Protein AF-A0A232F7H3-F1 (afdb_monomer_lite)

pLDDT: mean 83.2, std 12.04, range [53.25, 95.0]

Structure (mmCIF, N/CA/C/O backbone):
data_AF-A0A232F7H3-F1
#
_entry.id   AF-A0A232F7H3-F1
#
loop_
_atom_site.group_PDB
_atom_site.id
_atom_site.type_symbol
_atom_site.label_atom_id
_atom_site.label_alt_id
_atom_site.label_comp_id
_atom_site.label_asym_id
_atom_site.label_entity_id
_atom_site.label_seq_id
_atom_site.pdbx_PDB_ins_code
_atom_site.Cartn_x
_atom_site.Cartn_y
_atom_site.Cartn_z
_atom_site.occupancy
_atom_site.B_iso_or_equiv
_atom_site.auth_seq_id
_atom_site.auth_comp_id
_atom_site.auth_asym_id
_atom_site.auth_atom_id
_atom_site.pdbx_PDB_model_num
ATOM 1 N N . MET A 1 1 ? -20.035 -0.133 48.419 1.00 57.34 1 MET A N 1
ATOM 2 C CA . MET A 1 1 ? -18.693 -0.544 47.945 1.00 57.34 1 MET A CA 1
ATOM 3 C C . MET A 1 1 ? -18.734 -1.216 46.571 1.00 57.34 1 MET A C 1
ATOM 5 O O . MET A 1 1 ? -17.974 -0.786 45.723 1.00 57.34 1 MET A O 1
ATOM 9 N N . ALA A 1 2 ? -19.659 -2.146 46.284 1.00 59.91 2 ALA A N 1
ATOM 10 C CA . ALA A 1 2 ? -19.755 -2.803 44.965 1.00 59.91 2 ALA A CA 1
ATOM 11 C C . ALA A 1 2 ? -20.051 -1.868 43.764 1.00 59.91 2 ALA A C 1
ATOM 13 O O . ALA A 1 2 ? -19.570 -2.104 42.662 1.00 59.91 2 ALA A O 1
ATOM 14 N N . SER A 1 3 ? -20.811 -0.783 43.964 1.00 60.94 3 SER A N 1
ATOM 15 C CA . SER A 1 3 ? -21.180 0.147 42.878 1.00 60.94 3 SER A CA 1
ATOM 16 C C . SER A 1 3 ? -19.985 0.909 42.282 1.00 60.94 3 SER A C 1
ATOM 18 O O . SER A 1 3 ? -19.956 1.130 41.075 1.00 60.94 3 SER A O 1
ATOM 20 N N . GLN A 1 4 ? -18.979 1.263 43.091 1.00 65.56 4 GLN A N 1
ATOM 21 C CA . GLN A 1 4 ? -17.768 1.931 42.591 1.00 65.56 4 GLN A CA 1
ATOM 22 C C . GLN A 1 4 ? -16.901 0.973 41.764 1.00 65.56 4 GLN A C 1
ATOM 24 O O . GLN A 1 4 ? -16.316 1.370 40.760 1.00 65.56 4 GLN A O 1
ATOM 29 N N . SER A 1 5 ? -16.876 -0.304 42.153 1.00 73.12 5 SER A N 1
ATOM 30 C CA . SER A 1 5 ? -16.164 -1.374 41.453 1.00 73.12 5 SER A CA 1
ATOM 31 C C . SER A 1 5 ? -16.727 -1.602 40.048 1.00 73.1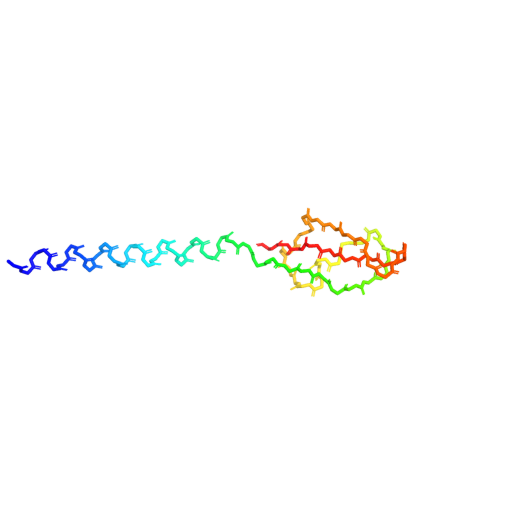2 5 SER A C 1
ATOM 33 O O . SER A 1 5 ? -15.969 -1.735 39.093 1.00 73.12 5 SER A O 1
ATOM 35 N N . ILE A 1 6 ? -18.058 -1.599 39.912 1.00 80.19 6 ILE A N 1
ATOM 36 C CA . ILE A 1 6 ? -18.748 -1.835 38.635 1.00 80.19 6 ILE A CA 1
ATOM 37 C C . ILE A 1 6 ? -18.493 -0.685 37.650 1.00 80.19 6 ILE A C 1
ATOM 39 O O . ILE A 1 6 ? -18.181 -0.938 36.488 1.00 80.19 6 ILE A O 1
ATOM 43 N N . SER A 1 7 ? -18.554 0.570 38.111 1.00 81.12 7 SER A N 1
ATOM 44 C CA . SER A 1 7 ? -18.273 1.728 37.250 1.00 81.12 7 SER A CA 1
ATOM 45 C C . SER A 1 7 ? -16.832 1.756 36.739 1.00 81.12 7 SER A C 1
ATOM 47 O O . SER A 1 7 ? -16.608 2.093 35.579 1.00 81.12 7 SER A O 1
ATOM 49 N N . LEU A 1 8 ? -15.855 1.375 37.570 1.00 84.81 8 LEU A N 1
ATOM 50 C CA . LEU A 1 8 ? -14.450 1.307 37.153 1.00 84.81 8 LEU A CA 1
ATOM 51 C C . LEU A 1 8 ? -14.226 0.253 36.066 1.00 84.81 8 LEU A C 1
ATOM 53 O O . L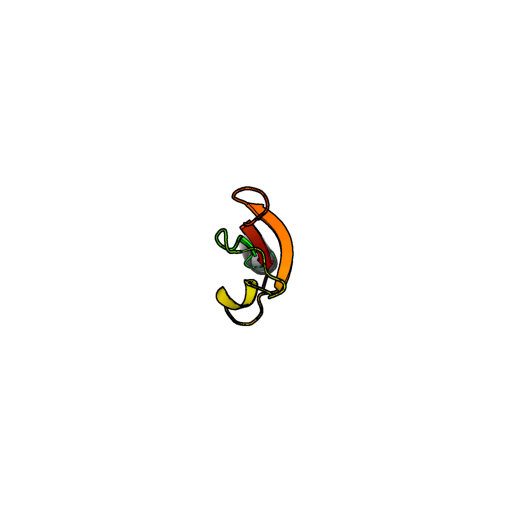EU A 1 8 ? -13.551 0.534 35.080 1.00 84.81 8 LEU A O 1
ATOM 57 N N . VAL A 1 9 ? -14.826 -0.932 36.212 1.00 87.00 9 VAL A N 1
ATOM 58 C CA . VAL A 1 9 ? -14.730 -2.000 35.205 1.00 87.00 9 VAL A CA 1
ATOM 59 C C . VAL A 1 9 ? -15.375 -1.568 33.888 1.00 87.00 9 VAL A C 1
ATOM 61 O O . VAL A 1 9 ? -14.780 -1.760 32.831 1.00 87.00 9 VAL A O 1
ATOM 64 N N . ALA A 1 10 ? -16.544 -0.923 33.936 1.00 86.81 10 ALA A N 1
ATOM 65 C CA . ALA A 1 10 ? -17.214 -0.422 32.738 1.00 86.81 10 ALA A CA 1
ATOM 66 C C . ALA A 1 10 ? -16.371 0.629 31.994 1.00 86.81 10 ALA A C 1
ATOM 68 O O . ALA A 1 10 ? -16.217 0.543 30.777 1.00 86.81 10 ALA A O 1
ATOM 69 N N . LEU A 1 11 ? -15.773 1.580 32.719 1.00 88.88 11 LEU A N 1
ATOM 70 C CA . LEU A 1 11 ? -14.873 2.580 32.138 1.00 88.88 11 LEU A CA 1
ATOM 71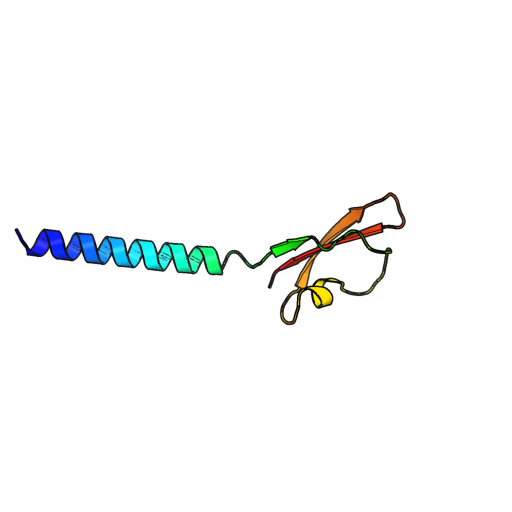 C C . LEU A 1 11 ? -13.628 1.941 31.520 1.00 88.88 11 LEU A C 1
ATOM 73 O O . LEU A 1 11 ? -13.218 2.344 30.434 1.00 88.88 11 LEU A O 1
ATOM 77 N N . LEU A 1 12 ? -13.060 0.924 32.172 1.00 89.38 12 LEU A N 1
ATOM 78 C CA . LEU A 1 12 ? -11.914 0.186 31.648 1.00 89.38 12 LEU A CA 1
ATOM 79 C C . LEU A 1 12 ? -12.271 -0.539 30.343 1.00 89.38 12 LEU A C 1
ATOM 81 O O . LEU A 1 12 ? -11.529 -0.452 29.371 1.00 89.38 12 LEU A O 1
ATOM 85 N N . CYS A 1 13 ? -13.432 -1.198 30.286 1.00 89.50 13 CYS A N 1
ATOM 86 C CA . CYS A 1 13 ? -13.921 -1.845 29.070 1.00 89.50 13 CYS A CA 1
ATOM 87 C C . CYS A 1 13 ? -14.152 -0.840 27.936 1.00 89.50 13 CYS A C 1
ATOM 89 O O . CYS A 1 13 ? -13.757 -1.109 26.805 1.00 89.50 13 CYS A O 1
ATOM 91 N N . ILE A 1 14 ? -14.748 0.321 28.226 1.00 88.75 14 ILE A N 1
ATOM 92 C CA . ILE A 1 14 ? -14.954 1.384 27.232 1.00 88.75 14 ILE A CA 1
ATOM 93 C C . ILE A 1 14 ? -13.607 1.908 26.729 1.00 88.75 14 ILE A C 1
ATOM 95 O O . ILE A 1 14 ? -13.441 2.078 25.523 1.00 88.75 14 ILE A O 1
ATOM 99 N N . ALA A 1 15 ? -12.635 2.118 27.619 1.00 86.06 15 ALA A N 1
ATOM 100 C CA . ALA A 1 15 ? -11.294 2.552 27.244 1.00 86.06 15 ALA A CA 1
ATOM 101 C C . ALA A 1 15 ? -10.601 1.522 26.340 1.00 86.06 15 ALA A C 1
ATOM 103 O O . ALA A 1 15 ? -10.112 1.898 25.281 1.00 86.06 15 ALA A O 1
ATOM 104 N N . ILE A 1 16 ? -10.643 0.232 26.698 1.00 86.19 16 ILE A N 1
ATOM 105 C CA . ILE A 1 16 ? -10.066 -0.859 25.896 1.00 86.19 16 ILE A CA 1
ATOM 106 C C . ILE A 1 16 ? -10.731 -0.924 24.517 1.00 86.19 16 ILE A C 1
ATOM 108 O O . ILE A 1 16 ? -10.038 -0.941 23.502 1.00 86.19 16 ILE A O 1
ATOM 112 N N . LEU A 1 17 ? -12.066 -0.900 24.457 1.00 83.06 17 LEU A N 1
ATOM 113 C CA . LEU A 1 17 ? -12.807 -0.905 23.193 1.00 83.06 17 LEU A CA 1
ATOM 114 C C . LEU A 1 17 ? -12.452 0.307 22.330 1.00 83.06 17 LEU A C 1
ATOM 116 O O . LEU A 1 17 ? -12.214 0.155 21.136 1.00 83.06 17 LEU A O 1
ATOM 120 N N . SER A 1 18 ? -12.352 1.489 22.939 1.00 74.81 18 SER A N 1
ATOM 121 C CA . SER A 1 18 ? -11.980 2.724 22.242 1.00 74.81 18 SER A CA 1
ATOM 122 C C . SER A 1 18 ? -10.556 2.650 21.695 1.00 74.81 18 SER A C 1
ATOM 124 O O . SER A 1 18 ? -10.336 2.999 20.541 1.00 74.81 18 SER A O 1
ATOM 126 N N 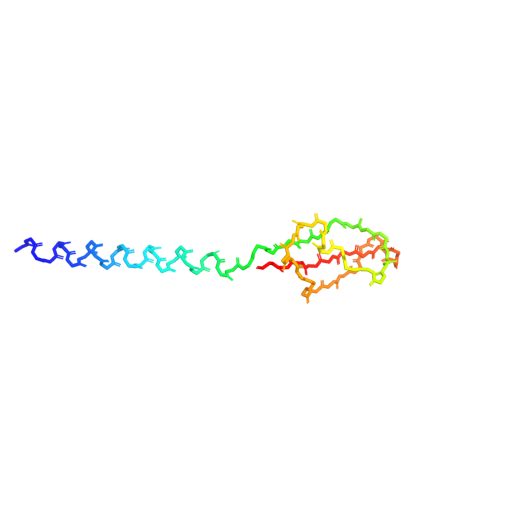. THR A 1 19 ? -9.593 2.144 22.474 1.00 68.31 19 THR A N 1
ATOM 127 C CA . THR A 1 19 ? -8.207 1.977 22.009 1.00 68.31 19 THR A CA 1
ATOM 128 C C . THR A 1 19 ? -8.099 0.968 20.876 1.00 68.31 19 THR A C 1
ATOM 130 O O . THR A 1 19 ? -7.411 1.233 19.900 1.00 68.31 19 THR A O 1
ATOM 133 N N . VAL A 1 20 ? -8.829 -0.146 20.967 1.00 69.31 20 VAL A N 1
ATOM 134 C CA . VAL A 1 20 ? -8.844 -1.185 19.935 1.00 69.31 20 VAL A CA 1
ATOM 135 C C . VAL A 1 20 ? -9.432 -0.633 18.630 1.00 69.31 20 VAL A C 1
ATOM 137 O O . VAL A 1 20 ? -8.842 -0.809 17.569 1.00 69.31 20 VAL A O 1
ATOM 140 N N . LEU A 1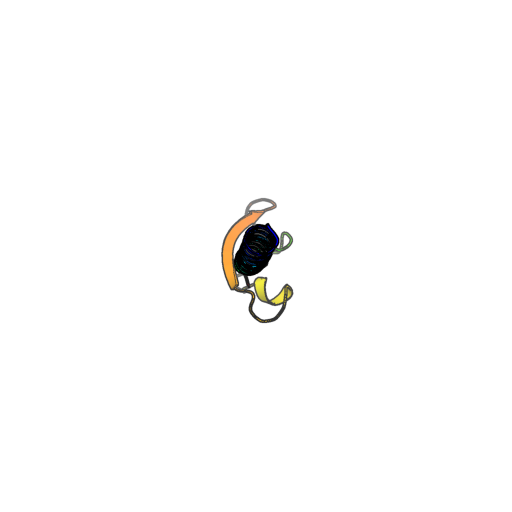 21 ? -10.540 0.112 18.700 1.00 61.06 21 LEU A N 1
ATOM 141 C CA . LEU A 1 21 ? -11.123 0.793 17.540 1.00 61.06 21 LEU A CA 1
ATOM 142 C C . LEU A 1 21 ? -10.165 1.810 16.908 1.00 61.06 21 LEU A C 1
ATOM 144 O O . LEU A 1 21 ? -10.055 1.839 15.689 1.00 61.06 21 LEU A O 1
ATOM 148 N N . VAL A 1 22 ? -9.448 2.605 17.706 1.00 60.81 22 VAL A N 1
ATOM 149 C CA . VAL A 1 22 ? -8.464 3.569 17.181 1.00 60.81 22 VAL A CA 1
ATOM 150 C C . VAL A 1 22 ? -7.303 2.855 16.483 1.00 60.81 22 VAL A C 1
ATOM 152 O O . VAL A 1 22 ? -6.925 3.266 15.392 1.00 60.81 22 VAL A O 1
ATOM 155 N N . THR A 1 23 ? -6.800 1.745 17.033 1.00 58.34 23 THR A N 1
ATOM 156 C CA . THR A 1 23 ? -5.714 0.974 16.398 1.00 58.34 23 THR A CA 1
ATOM 157 C C . THR A 1 23 ? -6.122 0.284 15.098 1.00 58.34 23 THR A C 1
ATOM 159 O O . THR A 1 23 ? -5.261 0.007 14.277 1.00 58.34 23 THR A O 1
ATOM 162 N N . PHE A 1 24 ? -7.414 0.012 14.885 1.00 54.38 24 PHE A N 1
ATOM 163 C CA . PHE A 1 24 ? -7.909 -0.489 13.596 1.00 54.38 24 PHE A CA 1
ATOM 164 C C . PHE A 1 24 ? -8.115 0.626 12.557 1.00 54.38 24 PHE A C 1
ATOM 166 O O . PHE A 1 24 ? -8.229 0.330 11.373 1.00 54.38 24 PHE A O 1
ATOM 173 N N . VAL A 1 25 ? -8.204 1.888 12.993 1.00 53.28 25 VAL A N 1
ATOM 174 C CA . VAL A 1 25 ? -8.384 3.062 12.119 1.00 53.28 25 VAL A CA 1
ATOM 175 C C . VAL A 1 25 ? -7.043 3.675 11.705 1.00 53.28 25 VAL A C 1
ATOM 177 O O . VAL A 1 25 ? -6.982 4.357 10.682 1.00 53.28 25 VAL A O 1
ATOM 180 N N . GLU A 1 26 ? -5.955 3.401 12.431 1.00 53.25 26 GLU A N 1
ATOM 181 C CA . GLU A 1 26 ? -4.613 3.472 11.847 1.00 53.25 26 GLU A CA 1
ATOM 182 C C . GLU A 1 26 ? -4.512 2.365 10.795 1.00 53.25 26 GLU A C 1
ATOM 184 O O . GLU A 1 26 ? -4.184 1.218 11.085 1.00 53.25 26 GLU A O 1
ATOM 189 N N . ALA A 1 27 ? -4.928 2.747 9.588 1.00 58.47 27 ALA A N 1
ATOM 190 C CA . ALA A 1 27 ? -4.963 1.969 8.370 1.00 58.47 27 ALA A CA 1
ATOM 191 C C . ALA A 1 27 ? -3.758 1.034 8.266 1.00 58.47 27 ALA A C 1
ATOM 193 O O . ALA A 1 27 ? -2.630 1.409 8.591 1.00 58.47 27 ALA A O 1
ATOM 194 N N . ASP A 1 28 ? -4.020 -0.185 7.806 1.00 79.88 28 ASP A N 1
ATOM 195 C CA . ASP A 1 28 ? -3.010 -1.200 7.536 1.00 79.88 28 ASP A CA 1
ATOM 196 C C . ASP A 1 28 ? -2.092 -0.645 6.433 1.00 79.88 28 ASP A C 1
ATOM 198 O O . ASP A 1 28 ? -2.387 -0.749 5.244 1.00 79.88 28 ASP A O 1
ATOM 202 N N . CYS A 1 29 ? -1.062 0.105 6.833 1.00 88.44 29 CYS A N 1
ATOM 203 C CA . CYS A 1 29 ? -0.239 0.889 5.928 1.00 88.44 29 CYS A CA 1
ATOM 204 C C . CYS A 1 29 ? 1.130 0.238 5.762 1.00 88.44 29 CYS A C 1
ATOM 206 O O . CYS A 1 29 ? 1.875 0.072 6.730 1.00 88.44 29 CYS A O 1
ATOM 208 N N . HIS A 1 30 ? 1.511 -0.048 4.520 1.00 88.50 30 HIS A N 1
ATOM 209 C CA . HIS A 1 30 ? 2.755 -0.741 4.196 1.00 88.50 30 HIS A CA 1
ATOM 210 C C . HIS A 1 30 ? 3.467 -0.099 3.019 1.00 88.50 30 HIS A C 1
ATOM 212 O O . HIS A 1 30 ? 2.848 0.410 2.087 1.00 88.50 30 HIS A O 1
ATOM 218 N N . TRP A 1 31 ? 4.795 -0.177 3.042 1.00 91.88 31 TRP A N 1
ATOM 219 C CA . TRP A 1 31 ? 5.593 0.080 1.851 1.00 91.88 31 TRP A CA 1
ATOM 220 C C . TRP A 1 31 ? 5.602 -1.158 0.959 1.00 91.88 31 TRP A C 1
ATOM 222 O O . TRP A 1 31 ? 5.897 -2.261 1.424 1.00 91.88 31 TRP A O 1
ATOM 232 N N . THR A 1 32 ? 5.357 -0.977 -0.334 1.00 91.62 32 THR A N 1
ATOM 233 C CA . THR A 1 32 ? 5.646 -2.013 -1.325 1.00 91.62 32 THR A CA 1
ATOM 234 C C . THR A 1 32 ? 7.154 -2.256 -1.411 1.00 91.62 32 THR A C 1
ATOM 236 O O . THR A 1 32 ? 7.982 -1.401 -1.076 1.00 91.62 32 THR A O 1
ATOM 239 N N . GLY A 1 33 ? 7.538 -3.452 -1.862 1.00 91.44 33 GLY A N 1
ATOM 240 C CA . GLY A 1 33 ? 8.935 -3.721 -2.196 1.00 91.44 33 GLY A CA 1
ATOM 241 C C . GLY A 1 33 ? 9.404 -2.832 -3.350 1.00 91.44 33 GLY A C 1
ATOM 242 O O . GLY A 1 33 ? 8.608 -2.464 -4.207 1.00 91.44 33 GLY A O 1
ATOM 243 N N . CYS A 1 34 ? 10.700 -2.510 -3.405 1.00 93.00 34 CYS A N 1
ATOM 244 C CA . CYS A 1 34 ? 11.245 -1.721 -4.511 1.00 93.00 34 CYS A CA 1
ATOM 245 C C . CYS A 1 34 ? 10.998 -2.419 -5.858 1.00 93.00 34 CYS A C 1
ATOM 247 O O . CYS A 1 34 ? 11.494 -3.523 -6.091 1.00 93.00 34 CYS A O 1
ATOM 249 N N . HIS A 1 35 ? 10.258 -1.766 -6.748 1.00 91.38 35 HIS A N 1
ATOM 250 C CA . HIS A 1 35 ? 9.850 -2.294 -8.046 1.00 91.38 35 HIS A CA 1
ATOM 251 C C . HIS A 1 35 ? 10.220 -1.319 -9.176 1.00 91.38 35 HIS A C 1
ATOM 253 O O . HIS A 1 35 ? 10.595 -0.172 -8.909 1.00 91.38 35 HIS A O 1
ATOM 259 N N . PRO A 1 36 ? 10.162 -1.740 -10.455 1.00 91.56 36 PRO A N 1
ATOM 260 C CA . PRO A 1 36 ? 10.446 -0.852 -11.577 1.00 91.56 36 PRO A CA 1
ATOM 261 C C . PRO A 1 36 ? 9.573 0.405 -11.547 1.00 91.56 36 PRO A C 1
ATOM 263 O O . PRO A 1 36 ? 8.380 0.345 -11.230 1.00 91.56 36 PRO A O 1
ATOM 266 N N . HIS A 1 37 ? 10.168 1.544 -11.902 1.00 88.25 37 HIS A N 1
ATOM 267 C CA . HIS A 1 37 ? 9.459 2.810 -12.012 1.00 88.25 37 HIS A CA 1
ATOM 268 C C . HIS A 1 37 ? 8.360 2.681 -13.071 1.00 88.25 37 HIS A C 1
ATOM 270 O O . HIS A 1 37 ? 8.637 2.505 -14.258 1.00 88.25 37 HIS A O 1
ATOM 276 N N . SER A 1 38 ? 7.108 2.731 -12.624 1.00 81.81 38 SER A N 1
ATOM 277 C CA . SER A 1 38 ? 5.934 2.525 -13.466 1.00 81.81 38 SER A CA 1
ATOM 278 C C . SER A 1 38 ? 4.809 3.483 -13.078 1.00 81.81 38 SER A C 1
ATOM 280 O O . SER A 1 38 ? 4.780 4.004 -11.959 1.00 81.81 38 SER A O 1
ATOM 282 N N . ALA A 1 39 ? 3.901 3.722 -14.027 1.00 80.50 39 ALA A N 1
ATOM 283 C CA . ALA A 1 39 ? 2.704 4.536 -13.820 1.00 80.50 39 ALA A CA 1
ATOM 284 C C . ALA A 1 39 ? 1.551 3.759 -13.156 1.00 80.50 39 ALA A C 1
ATOM 286 O O . ALA A 1 39 ? 0.539 4.364 -12.816 1.00 80.50 39 ALA A O 1
ATOM 287 N N . SER A 1 40 ? 1.694 2.441 -12.995 1.00 81.94 40 SER A N 1
ATOM 288 C CA . SER A 1 40 ? 0.703 1.594 -12.329 1.00 81.94 40 SER A CA 1
ATOM 289 C C . SER A 1 40 ? 0.744 1.779 -10.811 1.00 81.94 40 SER A C 1
ATOM 291 O O . SER A 1 40 ? 1.801 2.091 -10.262 1.00 81.94 40 SER A O 1
ATOM 293 N N . ASP A 1 41 ? -0.402 1.563 -10.165 1.00 84.56 41 ASP A N 1
ATOM 294 C CA . ASP A 1 41 ? -0.536 1.472 -8.710 1.00 84.56 41 ASP A CA 1
ATOM 295 C C . ASP A 1 41 ? -0.156 0.049 -8.276 1.00 84.56 41 ASP A C 1
ATOM 297 O O . ASP A 1 41 ? -0.805 -0.927 -8.654 1.00 84.56 41 ASP A O 1
ATOM 301 N N . TRP A 1 42 ? 0.951 -0.088 -7.556 1.00 90.19 42 TRP A N 1
ATOM 302 C CA . TRP A 1 42 ? 1.406 -1.356 -6.997 1.00 90.19 42 TRP A CA 1
ATOM 303 C C . TRP A 1 42 ? 0.787 -1.643 -5.634 1.00 90.19 42 TRP A C 1
ATOM 305 O O . TRP A 1 42 ? 0.999 -2.738 -5.121 1.00 90.19 42 TRP A O 1
ATOM 315 N N . CYS A 1 43 ? -0.027 -0.755 -5.063 1.00 91.62 43 CYS A N 1
ATOM 316 C CA . CYS A 1 43 ? -0.793 -1.067 -3.859 1.00 91.62 43 CYS A CA 1
ATOM 317 C C . CYS A 1 43 ? -1.791 -2.210 -4.078 1.00 91.62 43 CYS A C 1
ATOM 319 O O . CYS A 1 43 ? -2.078 -2.952 -3.140 1.00 91.62 43 CYS A O 1
ATOM 321 N N . ASP A 1 44 ? -2.227 -2.441 -5.321 1.00 89.06 44 ASP A N 1
ATOM 322 C CA . ASP A 1 44 ? -3.096 -3.565 -5.690 1.00 89.06 44 ASP A CA 1
ATOM 323 C C . ASP A 1 44 ? -2.481 -4.940 -5.349 1.00 89.06 44 ASP A C 1
ATOM 325 O O . ASP A 1 44 ? -3.212 -5.914 -5.156 1.00 89.06 44 ASP A O 1
ATOM 329 N N . VAL A 1 45 ? -1.146 -5.047 -5.225 1.00 89.00 45 VAL A N 1
ATOM 330 C CA . VAL A 1 45 ? -0.477 -6.310 -4.847 1.00 89.00 45 VAL A CA 1
ATOM 331 C C . VAL A 1 45 ? -0.686 -6.684 -3.378 1.00 89.00 45 VAL A C 1
ATOM 333 O O . VAL A 1 45 ? -0.502 -7.846 -3.020 1.00 89.00 45 VAL A O 1
ATOM 336 N N . LEU A 1 46 ? -1.058 -5.719 -2.531 1.00 87.69 46 LEU A N 1
ATOM 337 C CA . LEU A 1 46 ? -1.343 -5.933 -1.109 1.00 87.69 46 LEU A CA 1
ATOM 338 C C . LEU A 1 46 ? -2.772 -6.444 -0.877 1.00 87.69 46 LEU A C 1
ATOM 340 O O . LEU A 1 46 ? -3.075 -6.975 0.189 1.00 87.69 46 LEU A O 1
ATOM 344 N N . GLY A 1 47 ? -3.631 -6.346 -1.893 1.00 88.50 47 GLY A N 1
ATOM 345 C CA . GLY A 1 47 ? -5.011 -6.807 -1.861 1.00 88.50 47 GLY A CA 1
ATOM 346 C C . GLY A 1 47 ? -6.021 -5.687 -2.118 1.00 88.50 47 GLY A C 1
ATOM 347 O O . GLY A 1 47 ? -5.661 -4.519 -2.269 1.00 88.50 47 GLY A O 1
ATOM 348 N N . PRO A 1 48 ? -7.316 -6.031 -2.192 1.00 88.12 48 PRO A N 1
ATOM 349 C CA . PRO A 1 48 ? -8.364 -5.059 -2.461 1.00 88.12 48 PRO A CA 1
ATOM 350 C C . PRO A 1 48 ? -8.500 -4.052 -1.313 1.00 88.12 48 PRO A C 1
ATOM 352 O O . PRO A 1 48 ? -8.570 -4.444 -0.152 1.00 88.12 48 PRO A O 1
ATOM 355 N N . GLY A 1 49 ? -8.610 -2.770 -1.668 1.00 88.19 49 GLY A N 1
ATOM 356 C CA . GLY A 1 49 ? -8.865 -1.663 -0.738 1.00 88.19 49 GLY A CA 1
ATOM 357 C C . GLY A 1 49 ? -7.645 -0.783 -0.461 1.00 88.19 49 GLY A C 1
ATOM 358 O O . GLY A 1 49 ? -7.808 0.414 -0.251 1.00 88.19 49 GLY A O 1
ATOM 359 N N . TYR A 1 50 ? -6.437 -1.318 -0.638 1.00 90.56 50 TYR A N 1
ATOM 360 C CA . TYR A 1 50 ? -5.203 -0.546 -0.542 1.00 90.56 50 TYR A CA 1
ATOM 361 C C . TYR A 1 50 ? -5.135 0.563 -1.603 1.00 90.56 50 TYR A C 1
ATOM 363 O O . TYR A 1 50 ? -5.454 0.358 -2.778 1.00 90.56 50 TYR A O 1
ATOM 371 N N . LYS A 1 51 ? -4.714 1.757 -1.181 1.00 90.69 51 LYS A N 1
ATOM 372 C CA . LYS A 1 51 ? -4.531 2.943 -2.024 1.00 90.69 51 LYS A CA 1
ATOM 373 C C . LYS A 1 51 ? -3.184 3.587 -1.780 1.00 90.69 51 LYS 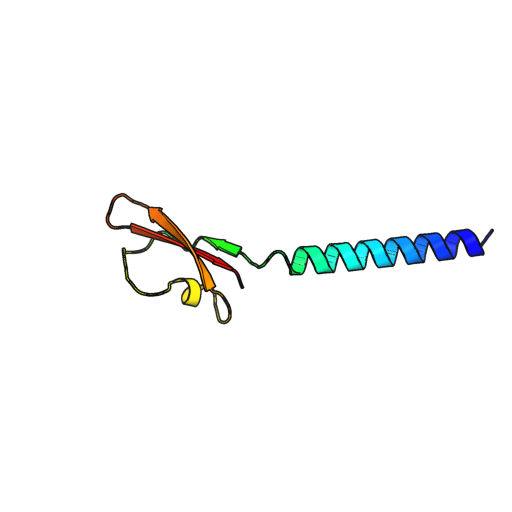A C 1
ATOM 375 O O . LYS A 1 51 ? -2.715 3.645 -0.644 1.00 90.69 51 LYS A O 1
ATOM 380 N N . ILE A 1 52 ? -2.606 4.126 -2.850 1.00 92.56 52 ILE A N 1
ATOM 381 C CA . ILE A 1 52 ? -1.378 4.907 -2.768 1.00 92.56 52 ILE A CA 1
ATOM 382 C C . ILE A 1 52 ? -1.628 6.194 -1.971 1.00 92.56 52 ILE A C 1
ATOM 384 O O . ILE A 1 52 ? -2.555 6.957 -2.255 1.00 92.56 52 ILE A O 1
ATOM 388 N N . VAL A 1 53 ? -0.793 6.435 -0.967 1.00 92.62 53 VAL A N 1
ATOM 389 C CA . VAL A 1 53 ? -0.793 7.668 -0.165 1.00 92.62 53 VAL A CA 1
ATOM 390 C C . VAL A 1 53 ? 0.475 8.465 -0.432 1.00 92.62 53 VAL A C 1
ATOM 392 O O . VAL A 1 53 ? 0.432 9.691 -0.513 1.00 92.62 53 VAL A O 1
ATOM 395 N N . ASP A 1 54 ? 1.594 7.768 -0.623 1.00 92.81 54 ASP A N 1
ATOM 396 C CA . ASP A 1 54 ? 2.877 8.372 -0.963 1.00 92.81 54 ASP A CA 1
ATOM 397 C C . ASP A 1 54 ? 3.709 7.427 -1.844 1.00 92.81 54 ASP A C 1
ATOM 399 O O . ASP A 1 54 ? 3.402 6.242 -1.987 1.00 92.81 54 ASP A O 1
ATOM 403 N N . TRP A 1 55 ? 4.778 7.931 -2.451 1.00 93.12 55 TRP A N 1
ATOM 404 C CA . TRP A 1 55 ? 5.765 7.107 -3.136 1.00 93.12 55 TRP A CA 1
ATOM 405 C C . TRP A 1 55 ? 7.146 7.748 -3.092 1.00 93.12 55 TRP A C 1
ATOM 407 O O . TRP A 1 55 ? 7.306 8.967 -3.091 1.00 93.12 55 TRP A O 1
ATOM 417 N N . GLN A 1 56 ? 8.176 6.909 -3.145 1.00 94.12 56 GLN A N 1
ATOM 418 C CA . GLN A 1 56 ? 9.551 7.379 -3.232 1.00 94.12 56 GLN A CA 1
ATOM 419 C C . GLN A 1 56 ? 10.386 6.553 -4.200 1.00 94.12 56 GLN A C 1
ATOM 421 O O . GLN A 1 56 ? 10.043 5.431 -4.581 1.00 94.12 56 GLN A O 1
ATOM 426 N N . ARG A 1 57 ? 11.512 7.138 -4.612 1.00 93.88 57 ARG A N 1
ATOM 427 C CA . ARG A 1 57 ? 12.527 6.419 -5.377 1.00 93.88 57 ARG A CA 1
ATOM 428 C C . ARG A 1 57 ? 13.264 5.441 -4.476 1.00 93.88 57 ARG A C 1
ATOM 430 O O . ARG A 1 57 ? 13.619 5.762 -3.347 1.00 93.88 57 ARG A O 1
ATOM 437 N N . CYS A 1 58 ? 13.563 4.282 -5.031 1.00 93.12 58 CYS A N 1
ATOM 438 C CA . CYS A 1 58 ? 14.443 3.283 -4.445 1.00 93.12 58 CYS A CA 1
ATOM 439 C C . CYS A 1 58 ? 15.405 2.806 -5.542 1.00 93.12 58 CYS A C 1
ATOM 441 O O . CYS A 1 58 ? 15.093 2.908 -6.726 1.00 93.12 58 CYS A O 1
ATOM 443 N N . ASN A 1 59 ? 16.603 2.333 -5.189 1.00 89.94 59 ASN A N 1
ATOM 444 C CA . ASN A 1 59 ? 17.603 1.861 -6.163 1.00 89.94 59 ASN A CA 1
ATOM 445 C C . ASN A 1 59 ? 17.892 2.847 -7.322 1.00 89.94 59 ASN A C 1
ATOM 447 O O . ASN A 1 59 ? 17.970 2.473 -8.494 1.00 89.94 59 ASN A O 1
ATOM 451 N N . GLY A 1 60 ? 18.066 4.131 -6.997 1.00 86.25 60 GLY A N 1
ATOM 452 C CA . GLY A 1 60 ? 18.383 5.175 -7.974 1.00 86.25 60 GLY A CA 1
ATOM 453 C C . GLY A 1 60 ? 17.149 5.711 -8.703 1.00 86.25 60 GLY A C 1
ATOM 454 O O . GLY A 1 60 ? 16.112 5.950 -8.093 1.00 86.25 60 GLY A O 1
ATOM 455 N N . ILE A 1 61 ? 17.273 5.981 -10.006 1.00 86.44 61 ILE A N 1
ATOM 456 C CA . ILE A 1 61 ? 16.199 6.618 -10.793 1.00 86.44 61 ILE A CA 1
ATOM 457 C C . ILE A 1 61 ? 15.191 5.623 -11.382 1.00 86.44 61 ILE A C 1
ATOM 459 O O . ILE A 1 61 ? 14.150 6.045 -11.875 1.00 86.44 61 ILE A O 1
ATOM 463 N N . PHE A 1 62 ? 15.508 4.326 -11.351 1.00 89.62 62 PHE A N 1
ATOM 464 C CA . PHE A 1 62 ? 14.731 3.280 -12.021 1.00 89.62 62 PHE A CA 1
ATOM 465 C C . PHE A 1 62 ? 13.803 2.503 -11.090 1.00 89.62 62 PHE A C 1
ATOM 467 O O . PHE A 1 62 ? 12.950 1.772 -11.587 1.00 89.62 62 PHE A O 1
ATOM 474 N N . GLY A 1 63 ? 13.959 2.636 -9.771 1.00 92.88 63 GLY A N 1
ATOM 475 C CA . GLY A 1 63 ? 13.088 1.989 -8.799 1.00 92.88 63 GLY A CA 1
ATOM 476 C C . GLY A 1 63 ? 12.103 2.964 -8.159 1.00 92.88 63 GLY A C 1
ATOM 477 O O . GLY A 1 63 ? 12.383 4.152 -7.968 1.00 92.88 63 GLY A O 1
ATOM 478 N N . LYS A 1 64 ? 10.933 2.436 -7.824 1.00 94.00 64 LYS A N 1
ATOM 479 C CA . LYS A 1 64 ? 9.856 3.088 -7.086 1.00 94.00 64 LYS A CA 1
ATOM 480 C C . LYS A 1 64 ? 9.401 2.137 -5.979 1.00 94.00 64 LYS A C 1
ATOM 482 O O . LYS A 1 64 ? 9.414 0.924 -6.164 1.00 94.00 64 LYS A O 1
ATOM 487 N N . GLN A 1 65 ? 9.031 2.693 -4.840 1.00 94.31 65 GLN A N 1
ATOM 488 C CA . GLN A 1 65 ? 8.258 2.004 -3.815 1.00 94.31 65 GLN A CA 1
ATOM 489 C C . GLN A 1 65 ? 7.135 2.929 -3.368 1.00 94.31 65 GLN A C 1
ATOM 491 O O . GLN A 1 65 ? 7.265 4.156 -3.420 1.00 94.31 65 GLN A O 1
ATOM 496 N N . GLU A 1 66 ? 6.036 2.337 -2.945 1.00 95.00 66 GLU A N 1
ATOM 497 C CA . GLU A 1 66 ? 4.762 3.011 -2.747 1.00 95.00 66 GLU A CA 1
ATOM 498 C C . GLU A 1 66 ? 4.297 2.764 -1.323 1.00 95.00 66 GLU A C 1
ATOM 500 O O . GLU A 1 66 ? 4.414 1.649 -0.820 1.00 95.00 66 GLU A O 1
ATOM 505 N N . TYR A 1 67 ? 3.838 3.816 -0.657 1.00 93.75 67 TYR A N 1
ATOM 506 C CA . TYR A 1 67 ? 3.245 3.720 0.664 1.00 93.75 67 TYR A CA 1
ATOM 507 C C . TYR A 1 67 ? 1.739 3.600 0.497 1.00 93.75 67 TYR A C 1
ATOM 509 O O . TYR A 1 67 ? 1.079 4.521 0.009 1.00 93.75 67 TYR A O 1
ATOM 517 N N . CYS A 1 68 ? 1.227 2.438 0.868 1.00 93.06 68 CYS A N 1
ATOM 518 C CA . CYS A 1 68 ? -0.129 2.008 0.599 1.00 93.06 68 CYS A CA 1
ATOM 519 C C . CYS A 1 68 ? -0.887 1.866 1.903 1.00 93.06 68 CYS A C 1
ATOM 521 O O . CYS A 1 68 ? -0.358 1.248 2.819 1.00 93.06 68 CYS A O 1
ATOM 523 N N . CYS A 1 69 ? -2.119 2.358 1.961 1.00 90.88 69 CYS A N 1
ATOM 524 C CA . CYS A 1 69 ? -2.995 2.232 3.124 1.00 90.88 69 CYS A CA 1
ATOM 525 C C . CYS A 1 69 ? -4.367 1.705 2.694 1.00 90.88 69 CYS A C 1
ATOM 527 O O . CYS A 1 69 ? -4.850 2.091 1.627 1.00 90.88 69 CYS A O 1
ATOM 529 N N . ASN A 1 70 ? -4.968 0.836 3.509 1.00 86.69 70 ASN A N 1
ATOM 530 C CA . ASN A 1 70 ? -6.317 0.283 3.317 1.00 86.69 70 ASN A CA 1
ATOM 531 C C . ASN A 1 70 ? -7.357 0.984 4.198 1.00 86.69 70 ASN A C 1
ATOM 533 O O . ASN A 1 70 ? -7.078 1.124 5.410 1.00 86.69 70 ASN A O 1
#

Foldseek 3Di:
DVVVVVVVVVVVVVVVVVVVVVVPVQFPKDKDDWDFDDPDDPLCVVDPPKDFPDKDADPPPGTIITIIGD

Radius of gyration: 20.62 Å; chains: 1; bounding box: 40×15×62 Å

Organism: NCBI:txid543379

Secondary structure (DSSP, 8-state):
-HHHHHHHHHHHHHHHHHHHHHHHHS--EEEPPPEE--SS-SGGGG-TT-EEEEEEEETTTTEEEEEEE-

Sequence (70 aa):
MASQSISLVALLCIAILSTVLVTFVEADCHWTGCHPHSASDWCDVLGPGYKIVDWQRCNGIFGKQEYCCN